Protein AF-A0A6G3XPE9-F1 (afdb_monomer_lite)

Sequence (53 aa):
VRRWVPELAEVEGSAIHEPWKLQGLDRAGLDYPDPVVDLAEARSRFERARGLD

pLDDT: mean 95.83, std 2.94, range [76.44, 98.25]

Foldseek 3Di:
DCVVCVLCVPPDDPCSVVVVPDDDPSNVSGPDDDDPDDPVVVVVVVCVVVVND

InterPro domains:
  IPR005101 Cryptochrome/DNA photolyase, FAD-binding domain [PF03441] (1-48)
  IPR036134 Cryptochrome/DNA photolyase, FAD-binding domain-like superfamily [SSF48173] (1-49)

Secondary structure (DSSP, 8-state):
-TTT-GGGTT--GGGGG-GGG--HHHHHT--PPPPSS-HHHHHHHHHHHTT--

Structure (mmCIF, N/CA/C/O backbone):
data_AF-A0A6G3XPE9-F1
#
_entry.id   AF-A0A6G3XPE9-F1
#
loop_
_atom_site.group_PDB
_atom_site.id
_atom_site.type_symbol
_atom_site.label_atom_id
_atom_site.label_alt_id
_atom_site.label_comp_id
_atom_site.label_asym_id
_atom_site.label_entity_id
_atom_site.label_seq_id
_atom_site.pdbx_PDB_ins_code
_atom_site.Cartn_x
_atom_site.Cartn_y
_atom_site.Cartn_z
_atom_site.occupancy
_atom_site.B_iso_or_equiv
_atom_site.auth_seq_id
_atom_site.auth_comp_id
_atom_site.auth_asym_id
_atom_site.auth_atom_id
_atom_site.pdbx_PDB_model_num
ATOM 1 N N . VAL A 1 1 ? -12.570 -2.504 -3.687 1.00 94.50 1 VAL A N 1
ATOM 2 C CA . VAL A 1 1 ? -11.711 -3.237 -2.729 1.00 94.50 1 VAL A CA 1
ATOM 3 C C . VAL A 1 1 ?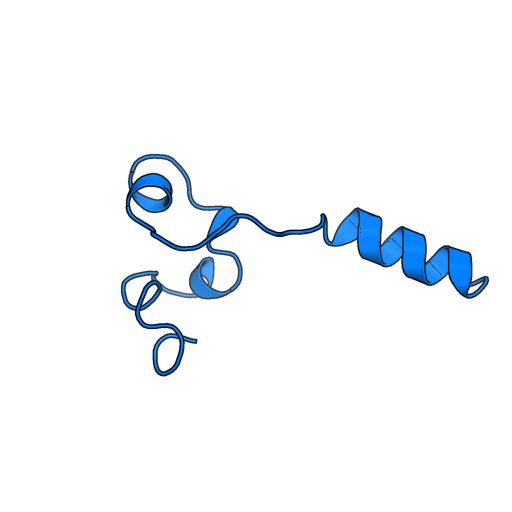 -12.531 -3.752 -1.549 1.00 94.50 1 VAL A C 1
ATOM 5 O O . VAL A 1 1 ? -12.782 -4.945 -1.533 1.00 94.50 1 VAL A O 1
ATOM 8 N N . ARG A 1 2 ? -13.090 -2.883 -0.689 1.00 95.06 2 ARG A N 1
ATOM 9 C CA . ARG A 1 2 ? -13.859 -3.244 0.533 1.00 95.06 2 ARG A CA 1
ATOM 10 C C . ARG A 1 2 ? -14.824 -4.436 0.429 1.00 95.06 2 ARG A C 1
ATOM 12 O O . ARG A 1 2 ? -14.835 -5.282 1.304 1.00 95.06 2 ARG A O 1
ATOM 19 N N . ARG A 1 3 ? -15.616 -4.534 -0.650 1.00 95.88 3 ARG A N 1
ATOM 20 C CA . ARG A 1 3 ? -16.574 -5.644 -0.849 1.00 95.88 3 ARG A CA 1
ATOM 21 C C . ARG A 1 3 ? -15.916 -7.031 -0.854 1.00 95.88 3 ARG A C 1
ATOM 23 O O . ARG A 1 3 ? -16.562 -7.998 -0.475 1.00 95.88 3 ARG A O 1
ATOM 30 N N . TRP A 1 4 ? -14.687 -7.121 -1.352 1.00 97.69 4 TRP A N 1
ATOM 31 C CA . TRP A 1 4 ? -13.998 -8.386 -1.617 1.00 97.69 4 TRP A CA 1
ATOM 32 C C . TRP A 1 4 ? -12.770 -8.610 -0.731 1.00 97.69 4 TRP A C 1
ATOM 34 O O . TRP A 1 4 ? -12.253 -9.717 -0.713 1.00 97.69 4 TRP A O 1
ATOM 44 N N . VAL A 1 5 ? -12.317 -7.575 -0.021 1.00 97.00 5 VAL A N 1
ATOM 45 C CA . VAL A 1 5 ? -11.157 -7.596 0.881 1.00 97.00 5 VAL A CA 1
ATOM 46 C C . VAL A 1 5 ? -11.606 -6.960 2.204 1.00 97.00 5 VAL A C 1
ATOM 48 O O . VAL A 1 5 ? -11.413 -5.754 2.399 1.00 97.00 5 VAL A O 1
ATOM 51 N N . PRO A 1 6 ? -12.360 -7.703 3.036 1.00 96.25 6 PRO A N 1
ATOM 52 C CA . PRO A 1 6 ? -12.997 -7.164 4.237 1.00 96.25 6 PRO A CA 1
ATOM 53 C C . PRO A 1 6 ? -11.997 -6.690 5.300 1.00 96.25 6 PRO A C 1
ATOM 55 O O . PRO A 1 6 ? -12.315 -5.772 6.049 1.00 96.25 6 PRO A O 1
ATOM 58 N N . GLU A 1 7 ? -10.776 -7.225 5.328 1.00 96.44 7 GLU A N 1
ATOM 59 C CA . GLU A 1 7 ? -9.684 -6.766 6.196 1.00 96.44 7 GLU A CA 1
ATOM 60 C C . GLU A 1 7 ? -9.231 -5.322 5.893 1.00 96.44 7 GLU A C 1
ATOM 62 O O . GLU A 1 7 ? -8.561 -4.699 6.710 1.00 96.44 7 GLU A O 1
ATOM 67 N N . LEU A 1 8 ? -9.639 -4.761 4.746 1.00 97.12 8 LEU A N 1
ATOM 68 C CA . LEU A 1 8 ? -9.417 -3.362 4.360 1.00 97.12 8 LEU A CA 1
ATOM 69 C C . LEU A 1 8 ? -10.697 -2.506 4.412 1.00 97.12 8 LEU A C 1
ATOM 71 O O . LEU A 1 8 ? -10.718 -1.407 3.851 1.00 97.12 8 LEU A O 1
ATOM 75 N N . ALA A 1 9 ? -11.790 -2.991 5.014 1.00 96.25 9 ALA A N 1
ATOM 76 C CA . ALA A 1 9 ? -13.078 -2.288 5.011 1.00 96.25 9 ALA A CA 1
ATOM 77 C C . ALA A 1 9 ? -12.998 -0.882 5.635 1.00 96.25 9 ALA A C 1
ATOM 79 O O . ALA A 1 9 ? -13.539 0.064 5.058 1.00 96.25 9 ALA A O 1
ATOM 80 N N . GLU A 1 10 ? -12.251 -0.756 6.734 1.00 95.00 10 GLU A N 1
ATOM 81 C CA . GLU A 1 10 ? -12.077 0.475 7.520 1.00 95.00 10 GLU A CA 1
ATOM 82 C C . GLU A 1 10 ? -11.012 1.429 6.945 1.00 95.00 10 GLU A C 1
ATOM 84 O O . GLU A 1 10 ? -10.805 2.523 7.462 1.00 95.00 10 GLU A O 1
ATOM 89 N N . VAL A 1 11 ? -10.302 1.044 5.874 1.00 96.12 11 VAL A N 1
ATOM 90 C CA . VAL A 1 11 ? -9.289 1.923 5.273 1.00 96.12 11 VAL A CA 1
ATOM 91 C C . VAL A 1 11 ? -9.975 3.005 4.453 1.00 96.12 11 VAL A C 1
ATOM 93 O O . VAL A 1 11 ? -10.611 2.721 3.433 1.00 96.12 11 VAL A O 1
ATOM 96 N N . GLU A 1 12 ? -9.812 4.256 4.869 1.00 93.31 12 GLU A N 1
ATOM 97 C CA . GLU A 1 12 ? -10.508 5.399 4.288 1.00 93.31 12 GLU A CA 1
ATOM 98 C C . GLU A 1 12 ? -9.939 5.893 2.952 1.00 93.31 12 GLU A C 1
ATOM 100 O O . GLU A 1 12 ? -8.739 5.846 2.670 1.00 93.31 12 GLU A O 1
ATOM 105 N N . GLY A 1 13 ? -10.842 6.412 2.116 1.00 94.94 13 GLY A N 1
ATOM 106 C CA . GLY A 1 13 ? -10.499 7.111 0.878 1.00 94.94 13 GLY A CA 1
ATOM 107 C C . GLY A 1 13 ? -9.601 6.321 -0.081 1.00 94.94 13 GLY A C 1
ATOM 108 O O . GLY A 1 13 ? -9.820 5.139 -0.352 1.00 94.94 13 GLY A O 1
ATOM 109 N N . SER A 1 14 ? -8.606 7.011 -0.643 1.00 96.25 14 SER A N 1
ATOM 110 C CA . SER A 1 14 ? -7.663 6.464 -1.626 1.00 96.25 14 SER A CA 1
ATOM 111 C C . SER A 1 14 ? -6.586 5.568 -1.014 1.00 96.25 14 SER A C 1
ATOM 113 O O . SER A 1 14 ? -5.981 4.785 -1.747 1.00 96.25 14 SER A O 1
ATOM 115 N N . ALA A 1 15 ? -6.378 5.621 0.308 1.00 96.50 15 ALA A N 1
ATOM 116 C CA . ALA A 1 15 ? -5.362 4.818 0.989 1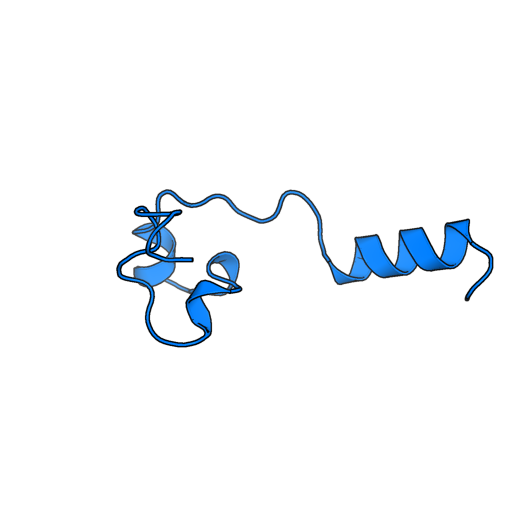.00 96.50 15 ALA A CA 1
ATOM 117 C C . ALA A 1 15 ? -5.616 3.309 0.839 1.00 96.50 15 ALA A C 1
ATOM 119 O O . ALA A 1 15 ? -4.682 2.516 0.881 1.00 96.50 15 ALA A O 1
ATOM 120 N N . ILE A 1 16 ? -6.862 2.909 0.560 1.00 97.12 16 ILE A N 1
ATOM 121 C CA . ILE A 1 16 ? -7.244 1.511 0.325 1.00 97.12 16 ILE A CA 1
ATOM 122 C C . ILE A 1 16 ? -6.526 0.856 -0.865 1.00 97.12 16 ILE A C 1
ATOM 124 O O . ILE A 1 16 ? -6.469 -0.369 -0.953 1.00 97.12 16 ILE A O 1
ATOM 128 N N .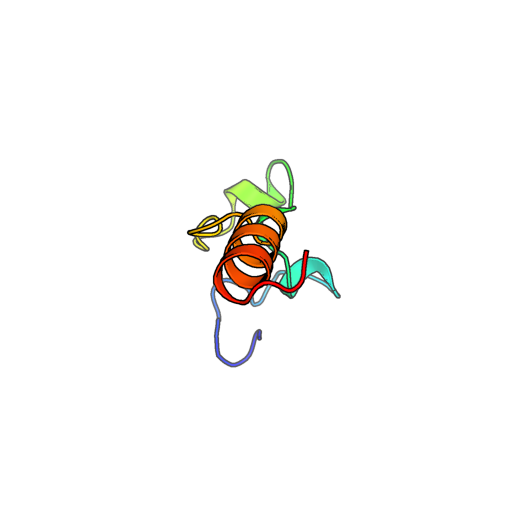 HIS A 1 17 ? -5.997 1.650 -1.798 1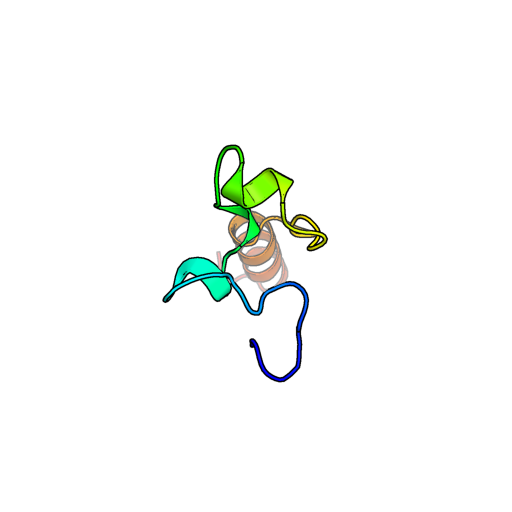.00 97.00 17 HIS A N 1
ATOM 129 C CA . HIS A 1 17 ? -5.230 1.138 -2.933 1.00 97.00 17 HIS A CA 1
ATOM 130 C C . HIS A 1 17 ? -3.755 0.902 -2.603 1.00 97.00 17 HIS A C 1
ATOM 132 O O . HIS A 1 17 ? -3.088 0.170 -3.329 1.00 97.00 17 HIS A O 1
ATOM 138 N N . GLU A 1 18 ? -3.259 1.498 -1.518 1.00 97.06 18 GLU A N 1
ATOM 139 C CA . GLU A 1 18 ? -1.871 1.394 -1.071 1.00 97.06 18 GLU A CA 1
ATOM 140 C C . GLU A 1 18 ? -1.803 1.267 0.467 1.00 97.06 18 GLU A C 1
ATOM 142 O O . GLU A 1 18 ? -1.138 2.074 1.123 1.00 97.06 18 GLU A O 1
ATOM 147 N N . PRO A 1 19 ? -2.481 0.273 1.080 1.00 97.12 19 PRO A N 1
ATOM 148 C CA . PRO A 1 19 ? -2.601 0.163 2.540 1.00 97.12 19 PRO A CA 1
ATOM 149 C C . PRO A 1 19 ? -1.247 -0.006 3.247 1.00 97.12 19 PRO A C 1
ATOM 151 O O . PRO A 1 19 ? -1.088 0.394 4.396 1.00 97.12 19 PRO A O 1
ATOM 154 N N . TRP A 1 20 ? -0.236 -0.526 2.547 1.00 96.06 20 TRP A N 1
ATOM 155 C CA . TRP A 1 20 ? 1.136 -0.643 3.049 1.00 96.06 20 TRP A CA 1
ATOM 156 C C . TRP A 1 20 ? 1.846 0.702 3.261 1.00 96.06 20 TRP A C 1
ATOM 158 O O . TRP A 1 20 ? 2.893 0.736 3.898 1.00 96.06 20 TRP A O 1
ATOM 168 N N . LYS A 1 21 ? 1.304 1.813 2.744 1.00 95.81 21 LYS A N 1
ATOM 169 C CA . LYS A 1 21 ? 1.836 3.164 2.986 1.00 95.81 21 LYS A CA 1
ATOM 170 C C . LYS A 1 21 ? 1.293 3.816 4.261 1.00 95.81 21 LYS A C 1
ATOM 172 O O . LYS A 1 21 ? 1.767 4.893 4.624 1.00 95.81 21 LYS A O 1
ATOM 177 N N . LEU A 1 22 ? 0.302 3.207 4.917 1.00 96.56 22 LEU A N 1
ATOM 178 C CA . LEU A 1 22 ? -0.191 3.673 6.213 1.00 96.56 22 LEU A CA 1
ATOM 179 C C . LEU A 1 22 ? 0.928 3.625 7.260 1.00 96.56 22 LEU A C 1
ATOM 181 O O . LEU A 1 22 ? 1.905 2.888 7.121 1.00 96.56 22 LEU A O 1
ATOM 185 N N . GLN A 1 23 ? 0.786 4.413 8.323 1.00 95.69 23 GLN A N 1
ATOM 186 C CA . GLN A 1 23 ? 1.808 4.557 9.359 1.00 95.69 23 GLN A CA 1
ATOM 187 C C . GLN A 1 23 ? 1.219 4.334 10.751 1.00 95.69 23 GLN A C 1
ATOM 189 O O . GLN A 1 23 ? 0.021 4.485 10.970 1.00 95.69 23 GLN A O 1
ATOM 194 N N . GLY A 1 24 ? 2.080 3.994 11.710 1.00 95.31 24 GLY A N 1
ATOM 195 C CA . GLY A 1 24 ? 1.698 3.883 13.116 1.00 95.31 24 GLY A CA 1
ATOM 196 C C . GLY A 1 24 ? 0.578 2.869 13.361 1.00 95.31 24 GLY A C 1
ATOM 197 O O . GLY A 1 24 ? 0.608 1.754 12.838 1.00 95.31 24 GLY A O 1
ATOM 198 N N . LEU A 1 25 ? -0.396 3.266 14.185 1.00 94.38 25 LEU A N 1
ATOM 199 C CA . LEU A 1 25 ? -1.506 2.403 14.597 1.00 94.38 25 LEU A CA 1
ATOM 200 C C . LEU A 1 25 ? -2.412 2.009 13.426 1.00 94.38 25 LEU A C 1
ATOM 202 O O . LEU A 1 25 ? -2.884 0.876 13.401 1.00 94.38 25 LEU A O 1
ATOM 206 N N . ASP A 1 26 ? -2.573 2.886 12.433 1.00 93.25 26 ASP A N 1
ATOM 207 C CA . ASP A 1 26 ? -3.395 2.603 11.254 1.00 93.25 26 ASP A CA 1
ATOM 208 C C . ASP A 1 26 ? -2.822 1.437 10.440 1.00 93.25 26 ASP A C 1
ATOM 210 O O . ASP A 1 26 ? -3.571 0.607 9.939 1.00 93.25 26 ASP A O 1
ATOM 214 N N . ARG A 1 27 ? -1.488 1.325 10.338 1.00 95.50 27 ARG A N 1
ATOM 215 C CA . ARG A 1 27 ? -0.841 0.177 9.678 1.00 95.50 27 ARG A CA 1
ATOM 216 C C . ARG A 1 27 ? -0.849 -1.067 10.555 1.00 95.50 27 ARG A C 1
ATOM 218 O O . ARG A 1 27 ? -1.100 -2.157 10.047 1.00 95.50 27 ARG A O 1
ATOM 225 N N . ALA A 1 28 ? -0.543 -0.900 11.842 1.00 94.56 28 ALA A N 1
ATOM 226 C CA . ALA A 1 28 ? -0.432 -1.998 12.800 1.00 94.56 28 ALA A CA 1
ATOM 227 C C . ALA A 1 28 ? -1.773 -2.705 13.066 1.00 94.56 28 ALA A C 1
ATOM 229 O O . ALA A 1 28 ? -1.775 -3.870 13.454 1.00 94.56 28 ALA A O 1
ATOM 230 N N . GLY A 1 29 ? -2.899 -2.015 12.859 1.00 93.88 29 GLY A N 1
ATOM 231 C CA . GLY A 1 29 ? -4.243 -2.578 12.995 1.00 93.88 29 GLY A CA 1
ATOM 232 C C . GLY A 1 29 ? -4.717 -3.427 11.811 1.00 93.88 29 GLY A C 1
ATOM 233 O O . GLY A 1 29 ? -5.782 -4.031 11.907 1.00 93.88 29 GLY A O 1
ATOM 234 N N . LEU A 1 30 ? -3.970 -3.477 10.701 1.00 95.56 30 LEU A N 1
ATOM 235 C CA . LEU A 1 30 ? -4.376 -4.203 9.497 1.00 95.56 30 LEU A CA 1
ATOM 236 C C . LEU A 1 30 ? -3.715 -5.577 9.410 1.00 95.56 30 LEU A C 1
ATOM 238 O O . LEU A 1 30 ? -2.492 -5.675 9.342 1.00 95.56 30 LEU A O 1
ATOM 242 N N . ASP A 1 31 ? -4.533 -6.615 9.239 1.00 95.94 31 ASP A N 1
ATOM 243 C CA . ASP A 1 31 ? -4.094 -7.980 8.901 1.00 95.94 31 ASP A CA 1
ATOM 244 C C . ASP A 1 31 ? -3.799 -8.149 7.394 1.00 95.94 31 ASP A C 1
ATOM 246 O O . ASP A 1 31 ? -3.885 -9.230 6.819 1.00 95.94 31 ASP A O 1
ATOM 250 N N . TYR A 1 32 ? -3.489 -7.041 6.714 1.00 96.12 32 TYR A N 1
ATOM 251 C CA . TYR A 1 32 ? -3.170 -7.027 5.292 1.00 96.12 32 TYR A CA 1
ATOM 252 C C . TYR A 1 32 ? -1.647 -6.997 5.092 1.00 96.12 32 TYR A C 1
ATOM 254 O O . TYR A 1 32 ? -0.963 -6.174 5.719 1.00 96.12 32 TYR A O 1
ATOM 262 N N . PRO A 1 33 ? -1.085 -7.865 4.232 1.00 96.31 33 PRO A N 1
ATOM 263 C CA . PRO A 1 33 ? 0.357 -8.031 4.116 1.00 96.31 33 PRO A CA 1
ATOM 264 C C . PRO A 1 33 ? 1.037 -6.833 3.447 1.00 96.31 33 PRO A C 1
ATOM 266 O O . PRO A 1 33 ? 0.409 -6.016 2.769 1.00 96.31 33 PRO A O 1
ATOM 269 N N . ASP A 1 34 ? 2.355 -6.755 3.622 1.00 96.44 34 ASP A N 1
ATOM 270 C CA . ASP A 1 34 ? 3.197 -5.884 2.805 1.00 96.44 34 ASP A CA 1
ATOM 271 C C . ASP A 1 34 ? 3.256 -6.381 1.346 1.00 96.44 34 ASP A C 1
ATOM 273 O O . ASP A 1 34 ? 3.006 -7.563 1.072 1.00 96.44 34 ASP A O 1
ATOM 277 N N . PRO A 1 35 ? 3.592 -5.505 0.381 1.00 96.75 35 PRO A N 1
ATOM 278 C CA . PRO A 1 35 ? 3.785 -5.905 -1.002 1.00 96.75 35 PRO A CA 1
ATOM 279 C C . PRO A 1 35 ? 4.871 -6.971 -1.118 1.00 96.75 35 PRO A C 1
ATOM 281 O O . PRO A 1 35 ? 5.954 -6.846 -0.554 1.00 96.75 35 PRO A O 1
ATOM 284 N N . VAL A 1 36 ? 4.602 -8.001 -1.918 1.00 96.81 36 VAL A N 1
ATOM 285 C CA . VAL A 1 36 ? 5.561 -9.086 -2.178 1.00 96.81 36 VAL A CA 1
ATOM 286 C C . VAL A 1 36 ? 6.778 -8.592 -2.975 1.00 96.81 36 VAL A C 1
ATOM 288 O O . VAL A 1 36 ? 7.861 -9.162 -2.874 1.00 96.81 36 VAL A O 1
ATOM 291 N N . VAL A 1 37 ? 6.604 -7.541 -3.783 1.00 96.00 37 VAL A N 1
ATOM 292 C CA . VAL A 1 37 ? 7.657 -6.910 -4.592 1.00 96.00 37 VAL A CA 1
ATOM 293 C C . VAL A 1 37 ? 7.511 -5.392 -4.560 1.00 96.00 37 VAL A C 1
ATOM 295 O O . VAL A 1 37 ? 6.397 -4.878 -4.440 1.00 96.00 37 VAL A O 1
ATOM 298 N N . ASP A 1 38 ? 8.618 -4.677 -4.749 1.00 96.00 38 ASP A N 1
ATOM 299 C CA . ASP A 1 38 ? 8.577 -3.243 -5.025 1.00 96.00 38 ASP A CA 1
ATOM 300 C C . ASP A 1 38 ? 8.076 -2.978 -6.457 1.00 96.00 38 ASP A C 1
ATOM 302 O O . ASP A 1 38 ? 8.537 -3.593 -7.424 1.00 96.00 38 ASP A O 1
ATOM 306 N N . LEU A 1 39 ? 7.113 -2.062 -6.604 1.00 94.88 39 LEU A N 1
ATOM 307 C CA . LEU A 1 39 ? 6.477 -1.784 -7.896 1.00 94.88 39 LEU A CA 1
ATOM 308 C C . LEU A 1 39 ? 7.418 -1.079 -8.883 1.00 94.88 39 LEU A C 1
ATOM 310 O O . LEU A 1 39 ? 7.340 -1.348 -10.086 1.00 94.88 39 LEU A O 1
ATOM 314 N N . ALA A 1 40 ? 8.295 -0.191 -8.407 1.00 96.12 40 ALA A N 1
ATOM 315 C CA . ALA A 1 40 ? 9.223 0.534 -9.269 1.00 96.12 40 ALA A CA 1
ATOM 316 C C . ALA A 1 40 ? 10.327 -0.403 -9.773 1.00 96.12 40 ALA A C 1
ATOM 318 O O . ALA A 1 40 ? 10.596 -0.450 -10.976 1.00 96.12 40 ALA A O 1
ATOM 319 N N . GLU A 1 41 ? 10.897 -1.215 -8.882 1.00 97.75 41 GLU A N 1
ATOM 320 C CA . GLU A 1 41 ? 11.879 -2.235 -9.245 1.00 97.75 41 GLU A CA 1
ATOM 321 C C . GLU A 1 41 ? 11.286 -3.252 -10.229 1.00 97.75 41 GLU A C 1
ATOM 323 O O . GLU A 1 41 ? 11.898 -3.552 -11.260 1.00 97.75 41 GLU A O 1
ATOM 328 N N . ALA A 1 42 ? 10.074 -3.750 -9.953 1.00 97.44 42 ALA A N 1
ATOM 329 C CA . ALA A 1 42 ? 9.391 -4.701 -10.823 1.00 97.44 42 ALA A CA 1
ATOM 330 C C . ALA A 1 42 ? 9.155 -4.124 -12.226 1.00 97.44 42 ALA A C 1
ATOM 332 O O . ALA A 1 42 ? 9.384 -4.829 -13.216 1.00 97.44 42 ALA A O 1
ATOM 333 N N . ARG A 1 43 ? 8.760 -2.844 -12.323 1.00 97.06 43 ARG A N 1
ATOM 334 C CA . ARG A 1 43 ? 8.613 -2.149 -13.609 1.00 97.06 43 ARG A CA 1
ATOM 335 C C . ARG A 1 43 ? 9.942 -2.074 -14.352 1.00 97.06 43 ARG A C 1
ATOM 337 O O . ARG A 1 43 ? 10.018 -2.533 -15.487 1.00 97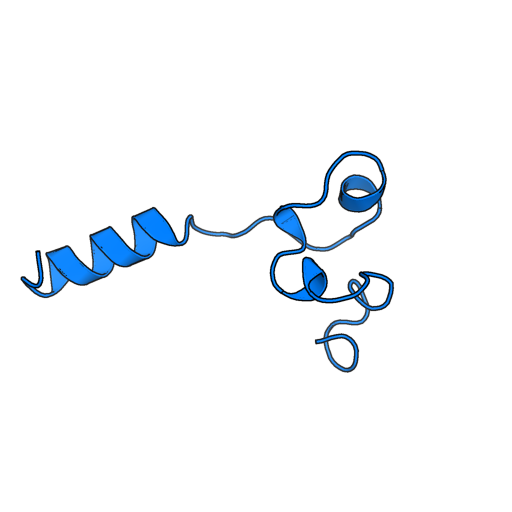.06 43 ARG A O 1
ATOM 344 N N . SER A 1 44 ? 10.997 -1.581 -13.707 1.00 97.94 44 SER A N 1
ATOM 345 C CA . SER A 1 44 ? 12.310 -1.466 -14.350 1.00 97.94 44 SER A CA 1
ATOM 346 C C . SER A 1 44 ? 12.872 -2.825 -14.774 1.00 97.94 44 SER A C 1
ATOM 348 O O . SER A 1 44 ? 13.494 -2.941 -15.829 1.00 97.94 44 SER A O 1
ATOM 350 N N . ARG A 1 45 ? 12.638 -3.886 -13.988 1.00 97.56 45 ARG A N 1
ATOM 351 C CA . ARG A 1 45 ? 13.001 -5.256 -14.381 1.00 97.56 45 ARG A CA 1
ATOM 352 C C . ARG A 1 45 ? 12.229 -5.705 -15.621 1.00 97.56 45 ARG A C 1
ATOM 354 O O . ARG A 1 45 ? 12.818 -6.338 -16.495 1.00 97.56 45 ARG A O 1
ATOM 361 N N . PHE A 1 46 ? 10.933 -5.402 -15.689 1.00 97.44 46 PHE A N 1
ATOM 362 C CA . PHE A 1 46 ? 10.087 -5.736 -16.833 1.00 97.44 46 PHE A CA 1
ATOM 363 C C . PHE A 1 46 ? 10.526 -5.003 -18.110 1.00 97.44 46 PHE A C 1
ATOM 365 O O . PHE A 1 46 ? 10.662 -5.646 -19.148 1.00 97.44 46 PHE A O 1
ATOM 372 N N . GLU A 1 47 ? 10.795 -3.699 -18.027 1.00 98.25 47 GLU A N 1
ATOM 373 C CA . GLU A 1 47 ? 11.247 -2.866 -19.154 1.00 98.25 47 GLU A CA 1
ATOM 374 C C . GLU A 1 47 ? 12.576 -3.376 -19.730 1.00 98.25 47 GLU A C 1
ATOM 376 O O . GLU A 1 47 ? 12.647 -3.683 -20.922 1.00 98.25 47 GLU A O 1
ATOM 381 N N . ARG A 1 48 ? 13.588 -3.604 -18.877 1.00 98.06 48 ARG A N 1
ATOM 382 C CA . ARG A 1 48 ? 14.886 -4.165 -19.301 1.00 98.06 48 ARG A CA 1
ATOM 383 C C . ARG A 1 48 ? 14.752 -5.533 -19.967 1.00 98.06 48 ARG A C 1
ATOM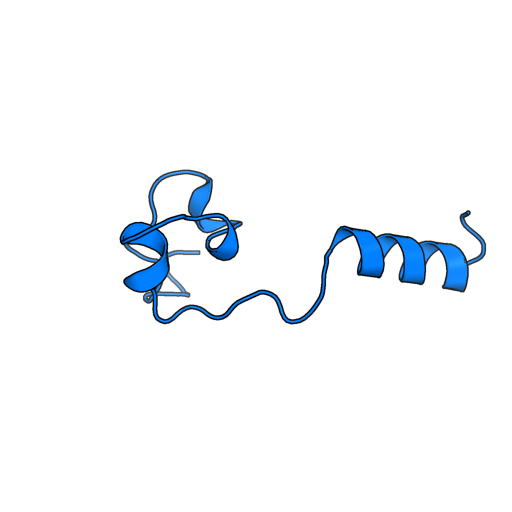 385 O O . ARG A 1 48 ? 15.381 -5.797 -20.984 1.00 98.06 48 ARG A O 1
ATOM 392 N N . ALA A 1 49 ? 13.901 -6.412 -19.430 1.00 97.75 49 ALA A N 1
ATOM 393 C CA . ALA A 1 49 ? 13.667 -7.737 -20.013 1.00 97.75 49 ALA A CA 1
ATOM 394 C C . ALA A 1 49 ? 13.010 -7.684 -21.408 1.00 97.75 49 ALA A C 1
ATOM 396 O O . ALA A 1 49 ? 12.971 -8.695 -22.113 1.00 97.75 49 ALA A O 1
ATOM 397 N N . ARG A 1 50 ? 12.471 -6.525 -21.800 1.00 97.31 50 ARG A N 1
ATOM 398 C CA . ARG A 1 50 ? 11.847 -6.274 -23.102 1.00 97.31 50 ARG A CA 1
ATOM 399 C C . ARG A 1 50 ? 12.669 -5.340 -24.000 1.00 97.31 50 ARG A C 1
ATOM 401 O O . ARG A 1 50 ? 12.233 -5.113 -25.124 1.00 97.31 50 ARG A O 1
ATOM 408 N N . GLY A 1 51 ? 13.824 -4.847 -23.539 1.00 96.81 51 GLY A N 1
ATOM 409 C CA . GLY A 1 51 ? 14.649 -3.874 -24.267 1.00 96.81 51 GLY A CA 1
ATOM 410 C C . GLY A 1 51 ? 13.940 -2.535 -24.479 1.00 96.81 51 GLY A C 1
ATOM 411 O O . GLY A 1 51 ? 13.983 -1.990 -25.579 1.00 96.81 51 GLY A O 1
ATOM 412 N N . LEU A 1 52 ? 13.194 -2.081 -23.467 1.00 94.38 52 LEU A N 1
ATOM 413 C CA . LEU A 1 52 ? 12.422 -0.831 -23.476 1.00 94.38 52 LEU A CA 1
ATOM 414 C C . LEU A 1 52 ? 13.086 0.287 -22.652 1.00 94.38 52 LEU A C 1
ATOM 416 O O . LEU A 1 52 ? 12.427 1.283 -22.355 1.00 94.38 52 LEU A O 1
ATOM 420 N N . ASP A 1 53 ? 14.332 0.082 -22.225 1.00 76.44 53 ASP A N 1
ATOM 421 C CA . ASP A 1 53 ? 15.139 1.019 -21.441 1.00 76.44 53 ASP A CA 1
ATOM 422 C C . ASP A 1 53 ? 15.820 2.113 -22.279 1.00 76.44 53 ASP A C 1
ATOM 424 O O . ASP A 1 53 ? 16.161 1.869 -23.460 1.00 76.44 53 ASP A O 1
#

Organism: NCBI:txid2706086

Radius of gyration: 14.63 Å; chains: 1; bounding box: 32×16×39 Å